Protein AF-T0RI22-F1 (afdb_monomer)

Sequence (145 aa):
MEFYCPLCGTQRAIIAKPHLSAMNYLQISLITLAISACLYPFMELKGIFSFFLVWALFEGALRLNFRKEVPCPHCGFDASWYKKDVKVAREKVDQFWRVHKKADANVSQNADGAHMADHASEFGEHTQYSEFANGQNYEDGSINY

Secondary structure (DSSP, 8-state):
-EEE-TTT--EEE----SSPPHHHHHHHHHHHHHHHHHHHHHHGGGGGHHHHHHHHHHHHHHHHHHHHHSS-TTT---HHHHHH-HHHHHHHHHHHHHHHHHHHHHHHHHHTTTTT-SSS-------------------------

Mean predicted aligned error: 14.69 Å

Structure (mmCIF, N/CA/C/O backbone):
data_AF-T0RI22-F1
#
_entry.id   AF-T0RI22-F1
#
loop_
_atom_site.group_PDB
_atom_site.id
_atom_site.type_symbol
_atom_site.label_atom_id
_atom_site.label_alt_id
_atom_site.label_comp_id
_atom_site.label_asym_id
_atom_site.label_entity_id
_atom_site.label_seq_id
_atom_site.pdbx_PDB_ins_code
_atom_site.Cartn_x
_atom_site.Cartn_y
_atom_site.Cartn_z
_atom_site.occupancy
_atom_site.B_iso_or_equiv
_atom_site.auth_seq_id
_atom_site.auth_comp_id
_atom_site.auth_asym_id
_atom_site.auth_atom_id
_atom_site.pdbx_PDB_model_num
ATOM 1 N N . MET A 1 1 ? 17.486 3.406 1.588 1.00 60.28 1 MET A N 1
ATOM 2 C CA . MET A 1 1 ? 18.213 2.234 1.061 1.00 60.28 1 MET A CA 1
ATOM 3 C C . MET A 1 1 ? 18.032 2.270 -0.436 1.00 60.28 1 MET A C 1
ATOM 5 O O . MET A 1 1 ? 16.898 2.160 -0.894 1.00 60.28 1 MET A O 1
ATOM 9 N N . GLU A 1 2 ? 19.106 2.525 -1.165 1.00 74.38 2 GLU A N 1
ATOM 10 C CA . GLU A 1 2 ? 19.075 2.557 -2.624 1.00 74.38 2 GLU A CA 1
ATOM 11 C C . GLU A 1 2 ? 19.433 1.170 -3.151 1.00 74.38 2 GLU A C 1
ATOM 13 O O . GLU A 1 2 ? 20.330 0.512 -2.625 1.00 74.38 2 GLU A O 1
ATOM 18 N N . PHE A 1 3 ? 18.698 0.691 -4.145 1.00 81.56 3 PHE A N 1
ATOM 19 C CA . PHE A 1 3 ? 18.958 -0.584 -4.800 1.00 81.56 3 PHE A CA 1
ATOM 20 C C . PHE A 1 3 ? 18.716 -0.457 -6.297 1.00 81.56 3 PHE A C 1
ATOM 22 O O . PHE A 1 3 ? 17.911 0.353 -6.749 1.00 81.56 3 PHE A O 1
ATOM 29 N N . TYR A 1 4 ? 19.397 -1.284 -7.078 1.00 88.44 4 TYR A N 1
ATOM 30 C CA . TYR A 1 4 ? 19.241 -1.313 -8.525 1.00 88.44 4 TYR A CA 1
ATOM 31 C C . TYR A 1 4 ? 18.288 -2.433 -8.931 1.00 88.44 4 TYR A C 1
ATOM 33 O O . TYR A 1 4 ? 18.287 -3.521 -8.348 1.00 88.44 4 TYR A O 1
ATOM 41 N N . CYS A 1 5 ? 17.456 -2.184 -9.941 1.00 90.00 5 CYS A N 1
ATOM 42 C CA . CYS A 1 5 ? 16.665 -3.246 -10.548 1.00 90.00 5 CYS A CA 1
ATOM 43 C C . CYS A 1 5 ? 17.602 -4.233 -11.269 1.00 90.00 5 CYS A C 1
ATOM 45 O O . CYS A 1 5 ? 18.345 -3.803 -12.148 1.00 90.00 5 CYS A O 1
ATOM 47 N N . PRO A 1 6 ? 17.545 -5.546 -10.989 1.00 87.44 6 PRO A N 1
ATOM 48 C CA . PRO A 1 6 ? 18.456 -6.511 -11.608 1.00 87.44 6 PRO A CA 1
ATOM 49 C C . PRO A 1 6 ? 18.193 -6.731 -13.105 1.00 87.44 6 PRO A C 1
ATOM 51 O O . PRO A 1 6 ? 19.045 -7.284 -13.788 1.00 87.44 6 PRO A O 1
ATOM 54 N N . LEU A 1 7 ? 17.023 -6.325 -13.615 1.00 88.44 7 LEU A N 1
ATOM 55 C CA . LEU A 1 7 ? 16.662 -6.502 -15.022 1.00 88.44 7 LEU A CA 1
ATOM 56 C C . LEU A 1 7 ? 17.016 -5.282 -15.883 1.00 88.44 7 LEU A C 1
ATOM 58 O O . LEU A 1 7 ? 17.592 -5.440 -16.950 1.00 88.44 7 LEU A O 1
ATOM 62 N N . CYS A 1 8 ? 16.655 -4.073 -15.438 1.00 89.19 8 CYS A N 1
ATOM 63 C CA . CYS A 1 8 ? 16.855 -2.841 -16.213 1.00 89.19 8 CYS A CA 1
ATOM 64 C C . CYS A 1 8 ? 17.960 -1.928 -15.667 1.00 89.19 8 CYS A C 1
ATOM 66 O O . CYS A 1 8 ? 18.217 -0.882 -16.251 1.00 89.19 8 CYS A O 1
ATOM 68 N N . GLY A 1 9 ? 18.577 -2.270 -14.533 1.00 86.94 9 GLY A N 1
ATOM 69 C CA . GLY A 1 9 ? 19.645 -1.471 -13.928 1.00 86.94 9 GLY A CA 1
ATOM 70 C C . GLY A 1 9 ? 19.198 -0.122 -13.362 1.00 86.94 9 GLY A C 1
ATOM 71 O O . GLY A 1 9 ? 20.036 0.646 -12.913 1.00 86.94 9 GLY A O 1
ATOM 72 N N . THR A 1 10 ? 17.900 0.198 -13.355 1.00 89.50 10 THR A N 1
ATOM 73 C CA . THR A 1 10 ? 17.416 1.485 -12.835 1.00 89.50 10 THR A CA 1
ATOM 74 C C . THR A 1 10 ? 17.526 1.552 -11.312 1.00 89.50 10 THR A C 1
ATOM 76 O O . THR A 1 10 ? 17.120 0.607 -10.624 1.00 89.50 10 THR A O 1
ATOM 79 N N . GLN A 1 11 ? 18.028 2.677 -10.796 1.00 86.38 11 GLN A N 1
ATOM 80 C CA . GLN A 1 11 ? 18.112 2.976 -9.364 1.00 86.38 11 GLN A CA 1
ATOM 81 C C . GLN A 1 11 ? 16.715 3.132 -8.750 1.00 86.38 11 GLN A C 1
ATOM 83 O O . GLN A 1 11 ? 15.795 3.677 -9.361 1.00 86.38 11 GLN A O 1
ATOM 88 N N . ARG A 1 12 ? 16.543 2.615 -7.534 1.00 80.50 12 ARG A N 1
ATOM 89 C CA . ARG A 1 12 ? 15.290 2.624 -6.781 1.00 80.50 12 ARG A CA 1
ATOM 90 C C . ARG A 1 12 ? 15.549 2.925 -5.319 1.00 80.50 12 ARG A C 1
ATOM 92 O O . ARG A 1 12 ? 16.446 2.350 -4.708 1.00 80.50 12 ARG A O 1
ATOM 99 N N . ALA A 1 13 ? 14.668 3.723 -4.736 1.00 76.12 13 ALA A N 1
ATOM 100 C CA . ALA A 1 13 ? 14.498 3.812 -3.298 1.00 76.12 13 ALA A CA 1
ATOM 101 C C . ALA A 1 13 ? 13.096 3.291 -2.959 1.00 76.12 13 ALA A C 1
ATOM 103 O O . ALA A 1 13 ? 12.106 3.811 -3.467 1.00 76.12 13 ALA A O 1
ATOM 104 N N . ILE A 1 14 ? 12.997 2.249 -2.128 1.00 73.12 14 ILE A N 1
ATOM 105 C CA . ILE A 1 14 ? 11.715 1.892 -1.504 1.00 73.12 14 ILE A CA 1
ATOM 106 C C . ILE A 1 14 ? 11.527 2.887 -0.367 1.00 73.12 14 ILE A C 1
ATOM 108 O O . ILE A 1 14 ? 12.317 2.907 0.583 1.00 73.12 14 ILE A O 1
ATOM 112 N N . ILE A 1 15 ? 10.515 3.739 -0.504 1.00 68.25 15 ILE A N 1
ATOM 113 C CA . ILE A 1 15 ? 10.190 4.774 0.478 1.00 68.25 15 ILE A CA 1
ATOM 114 C C . ILE A 1 15 ? 9.276 4.178 1.555 1.00 68.25 15 ILE A C 1
ATOM 116 O O . ILE A 1 15 ? 9.416 4.518 2.734 1.00 68.25 15 ILE A O 1
ATOM 120 N N . ALA A 1 16 ? 8.397 3.232 1.193 1.00 69.62 16 ALA A N 1
ATOM 121 C CA . ALA A 1 16 ? 7.524 2.576 2.154 1.00 69.62 16 ALA A CA 1
ATOM 122 C C . ALA A 1 16 ? 8.308 1.735 3.167 1.00 69.62 16 ALA A C 1
ATOM 124 O O . ALA A 1 16 ? 8.900 0.695 2.866 1.00 69.62 16 ALA A O 1
ATOM 125 N N . LYS A 1 17 ? 8.237 2.162 4.426 1.00 74.50 17 LYS A N 1
ATOM 126 C CA . LYS A 1 17 ? 8.676 1.367 5.568 1.00 74.50 17 LYS A CA 1
ATOM 127 C C . LYS A 1 17 ? 7.557 0.380 5.921 1.00 74.50 17 LYS A C 1
ATOM 129 O O . LYS A 1 17 ? 6.434 0.815 6.166 1.00 74.50 17 LYS A O 1
ATOM 134 N N . PRO A 1 18 ? 7.832 -0.933 5.993 1.00 72.62 18 PRO A N 1
ATOM 135 C CA . PRO A 1 18 ? 6.806 -1.928 6.304 1.00 72.62 18 PRO A CA 1
ATOM 136 C C . PRO A 1 18 ? 6.368 -1.903 7.778 1.00 72.62 18 PRO A C 1
ATOM 138 O O . PRO A 1 18 ? 5.456 -2.631 8.155 1.00 72.62 18 PRO A O 1
ATOM 141 N N . HIS A 1 19 ? 7.018 -1.093 8.618 1.00 80.50 19 HIS A N 1
ATOM 142 C CA . HIS A 1 19 ? 6.679 -0.943 10.026 1.00 80.50 19 HIS A CA 1
ATOM 143 C C . HIS A 1 19 ? 5.780 0.278 10.248 1.00 80.50 19 HIS A C 1
ATOM 145 O O . HIS A 1 19 ? 5.974 1.336 9.645 1.00 80.50 19 HIS A O 1
ATOM 151 N N . LEU A 1 20 ? 4.819 0.162 11.167 1.00 81.00 20 LEU A N 1
ATOM 152 C CA . LEU A 1 20 ? 4.040 1.315 11.604 1.00 81.00 20 LEU A CA 1
ATOM 153 C C . LEU A 1 20 ? 4.947 2.288 12.370 1.00 81.00 20 LEU A C 1
ATOM 155 O O . LEU A 1 20 ? 5.612 1.908 13.332 1.00 81.00 20 LEU A O 1
ATOM 159 N N . SER A 1 21 ? 4.985 3.545 11.929 1.00 86.31 21 SER A N 1
ATOM 160 C CA . SER A 1 21 ? 5.658 4.628 12.652 1.00 86.31 21 SER A CA 1
ATOM 161 C C . SER A 1 21 ? 4.841 5.057 13.876 1.00 86.31 21 SER A C 1
ATOM 163 O O . SER A 1 21 ? 3.622 4.898 13.894 1.00 86.31 21 SER A O 1
ATOM 165 N N . ALA A 1 22 ? 5.482 5.669 14.875 1.00 86.31 22 ALA A N 1
ATOM 166 C CA . ALA A 1 22 ? 4.801 6.229 16.047 1.00 86.31 22 ALA A CA 1
ATOM 167 C C . ALA A 1 22 ? 3.706 7.247 15.663 1.00 86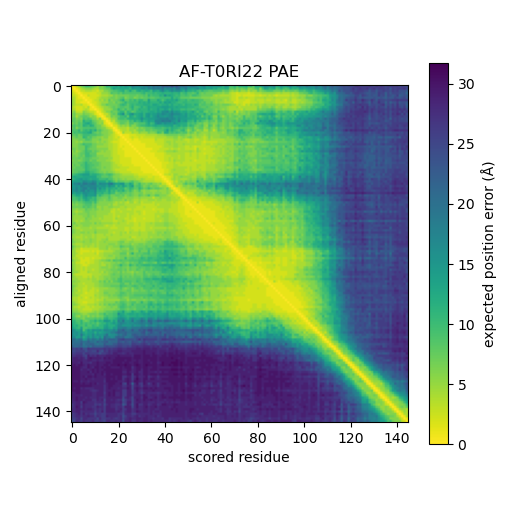.31 22 ALA A C 1
ATOM 169 O O . ALA A 1 22 ? 2.633 7.259 16.262 1.00 86.31 22 ALA A O 1
ATOM 170 N N . MET A 1 23 ? 3.925 8.038 14.605 1.00 88.69 23 MET A N 1
ATOM 171 C CA . MET A 1 23 ? 2.899 8.962 14.100 1.00 88.69 23 MET A CA 1
ATOM 172 C C . MET A 1 23 ? 1.673 8.238 13.532 1.00 88.69 23 MET A C 1
ATOM 174 O O . MET A 1 23 ? 0.551 8.710 13.695 1.00 88.69 23 MET A O 1
ATOM 178 N N . ASN A 1 24 ? 1.862 7.057 12.936 1.00 88.31 24 ASN A N 1
ATOM 179 C CA . ASN A 1 24 ? 0.755 6.253 12.423 1.00 88.31 24 ASN A CA 1
ATOM 180 C C . ASN A 1 24 ? -0.132 5.760 13.570 1.00 88.31 24 ASN A C 1
ATOM 182 O O . ASN A 1 24 ? -1.351 5.754 13.441 1.00 88.31 24 ASN A O 1
ATOM 186 N N . TYR A 1 25 ? 0.458 5.402 14.715 1.00 88.81 25 TYR A N 1
ATOM 187 C CA . TYR A 1 25 ? -0.308 5.027 15.906 1.00 88.81 25 TYR A CA 1
ATOM 188 C C . TYR A 1 25 ? -1.141 6.188 16.451 1.00 88.81 25 TYR A C 1
ATOM 190 O O . TYR A 1 25 ? -2.293 5.982 16.833 1.00 88.81 25 TYR A O 1
ATOM 198 N N . LEU A 1 26 ? -0.601 7.409 16.435 1.00 92.94 26 LEU A N 1
ATOM 199 C CA . LEU A 1 26 ? -1.358 8.607 16.803 1.00 92.94 26 LEU A CA 1
ATOM 200 C C . LEU A 1 26 ? -2.551 8.808 15.857 1.00 92.94 26 LEU A C 1
ATOM 202 O O . LEU A 1 26 ? -3.675 8.993 16.321 1.00 92.94 26 LEU A O 1
ATOM 206 N N . GLN A 1 27 ? -2.338 8.685 14.545 1.00 92.50 27 GLN A N 1
ATOM 207 C CA . GLN A 1 27 ? -3.406 8.793 13.549 1.00 92.50 27 GLN A CA 1
ATOM 208 C C . GLN A 1 27 ? -4.488 7.717 13.733 1.00 92.50 27 GLN A C 1
ATOM 210 O O . GLN A 1 27 ? -5.675 8.042 13.748 1.00 92.50 27 GLN A O 1
ATOM 215 N N . ILE A 1 28 ? -4.097 6.451 13.925 1.00 91.12 28 ILE A N 1
ATOM 216 C CA . ILE A 1 28 ? -5.024 5.343 14.210 1.00 91.12 28 ILE A CA 1
ATOM 217 C C . ILE A 1 28 ? -5.852 5.650 15.459 1.00 91.12 28 ILE A C 1
ATOM 219 O O . ILE A 1 28 ? -7.062 5.425 15.464 1.00 91.12 28 ILE A O 1
ATOM 223 N N . SER A 1 29 ? -5.218 6.189 16.501 1.00 89.75 29 SER A N 1
ATOM 224 C CA . SER A 1 29 ? -5.881 6.500 17.768 1.00 89.75 29 SER A CA 1
ATOM 225 C C . SER A 1 29 ? -6.925 7.607 17.602 1.00 89.75 29 SER A C 1
ATOM 227 O O . SER A 1 29 ? -8.058 7.442 18.050 1.00 89.75 29 SER A O 1
ATOM 229 N N . LEU A 1 30 ? -6.590 8.692 16.893 1.00 93.12 30 LEU A N 1
ATOM 230 C CA . LEU A 1 30 ? -7.528 9.786 16.607 1.00 93.12 30 LEU A CA 1
ATOM 231 C C . LEU A 1 30 ? -8.714 9.327 15.753 1.00 93.12 30 LEU A C 1
ATOM 233 O O . LEU A 1 30 ? -9.859 9.644 16.071 1.00 93.12 30 LEU A O 1
ATOM 237 N N . ILE A 1 31 ? -8.456 8.546 14.701 1.00 92.75 31 ILE A N 1
ATOM 238 C CA . ILE A 1 31 ? -9.509 8.009 13.828 1.00 92.75 31 ILE A CA 1
ATOM 239 C C . ILE A 1 31 ? -10.416 7.055 14.609 1.00 92.75 31 ILE A C 1
ATOM 241 O O . ILE A 1 31 ? -11.637 7.147 14.506 1.00 92.75 31 ILE A O 1
ATOM 245 N N . THR A 1 32 ? -9.839 6.172 15.426 1.00 91.00 32 THR A N 1
ATOM 246 C CA . THR A 1 32 ? -10.618 5.248 16.260 1.00 91.00 32 THR A CA 1
ATOM 247 C C . THR A 1 32 ? -11.504 6.006 17.244 1.00 91.00 32 THR A C 1
ATOM 249 O O . THR A 1 32 ? -12.672 5.655 17.401 1.00 91.00 32 THR A O 1
ATOM 252 N N . LEU A 1 33 ? -10.982 7.058 17.881 1.00 91.06 33 LEU A N 1
ATOM 253 C CA . LEU A 1 33 ? -11.739 7.880 18.824 1.00 91.06 33 LEU A CA 1
ATOM 254 C C . LEU A 1 33 ? -12.889 8.622 18.132 1.00 91.06 33 LEU A C 1
ATOM 256 O O . LEU A 1 33 ? -14.008 8.601 18.638 1.00 91.06 33 LEU A O 1
ATOM 260 N N . ALA A 1 34 ? -12.648 9.194 16.950 1.00 92.75 34 ALA A N 1
ATOM 261 C CA . ALA A 1 34 ? -13.686 9.840 16.149 1.00 92.75 34 ALA A CA 1
ATOM 262 C C . ALA A 1 34 ? -14.789 8.854 15.725 1.00 92.75 34 ALA A C 1
ATOM 264 O O . ALA A 1 34 ? -15.972 9.130 15.910 1.00 92.75 34 ALA A O 1
ATOM 265 N N . ILE A 1 35 ? -14.418 7.671 15.224 1.00 90.31 35 ILE A N 1
ATOM 266 C CA . ILE A 1 35 ? -15.374 6.618 14.846 1.00 90.31 35 ILE A CA 1
ATOM 267 C C . ILE A 1 35 ? -16.156 6.141 16.071 1.00 90.31 35 ILE A C 1
ATOM 269 O O . ILE A 1 35 ? -17.374 6.009 16.004 1.00 90.31 35 ILE A O 1
ATOM 273 N N . SER A 1 36 ? -15.479 5.925 17.200 1.00 88.69 36 SER A N 1
ATOM 274 C CA . SER A 1 36 ? -16.124 5.480 18.439 1.00 88.69 36 SER A CA 1
ATOM 275 C C . SER A 1 36 ? -17.115 6.517 18.963 1.00 88.69 36 SER A C 1
ATOM 277 O O . SER A 1 36 ? -18.203 6.140 19.384 1.00 88.69 36 SER A O 1
ATOM 279 N N . ALA A 1 37 ? -16.788 7.812 18.888 1.00 88.88 37 ALA A N 1
ATOM 280 C CA . ALA A 1 37 ? -17.696 8.896 19.263 1.00 88.88 37 ALA A CA 1
ATOM 281 C C . ALA A 1 37 ? -18.936 8.948 18.354 1.00 88.88 37 ALA A C 1
ATOM 283 O O . ALA A 1 37 ? -20.054 9.081 18.849 1.00 88.88 37 ALA A O 1
ATOM 284 N N . CYS A 1 38 ? -18.762 8.770 17.041 1.00 90.00 38 CYS A N 1
ATOM 285 C CA . CYS A 1 38 ? -19.873 8.724 16.088 1.00 90.00 38 CYS A CA 1
ATOM 286 C C . CYS A 1 38 ? -20.760 7.478 16.254 1.00 90.00 38 CYS A C 1
ATOM 288 O O . CYS A 1 38 ? -21.972 7.563 16.069 1.00 90.00 38 CYS A O 1
ATOM 290 N N . LEU A 1 39 ? -20.178 6.323 16.597 1.00 88.62 39 LEU A N 1
ATOM 291 C CA . LEU A 1 39 ? -20.907 5.060 16.792 1.00 88.62 39 LEU A CA 1
ATOM 292 C C . LEU A 1 39 ? -21.453 4.880 18.217 1.00 88.62 39 LEU A C 1
ATOM 294 O O . LEU A 1 39 ? -22.261 3.975 18.442 1.00 88.62 39 LEU A O 1
ATOM 298 N N . TYR A 1 40 ? -21.060 5.734 19.165 1.00 87.62 40 TYR A N 1
ATOM 299 C CA . TYR A 1 40 ? -21.511 5.695 20.556 1.00 87.62 40 TYR A CA 1
ATOM 300 C C . TYR A 1 40 ? -23.038 5.578 20.723 1.00 87.62 40 TYR A C 1
ATOM 302 O O . TYR A 1 40 ? -23.460 4.668 21.439 1.00 87.62 40 TYR A O 1
ATOM 310 N N . PRO A 1 41 ? -23.887 6.386 20.046 1.00 88.62 41 PRO A N 1
ATOM 311 C CA . PRO A 1 41 ? -25.340 6.297 20.222 1.00 88.62 41 PRO A CA 1
ATOM 312 C C . PRO A 1 41 ? -25.952 4.985 19.707 1.00 88.62 41 PRO A C 1
ATOM 314 O O . PRO A 1 41 ? -27.090 4.679 20.041 1.00 88.62 41 PRO A O 1
ATOM 317 N N . PHE A 1 42 ? -25.224 4.220 18.888 1.00 86.56 42 PHE A N 1
ATOM 318 C CA . PHE A 1 42 ? -25.724 2.986 18.278 1.00 86.56 42 PHE A CA 1
ATOM 319 C C . PHE A 1 42 ? -25.195 1.720 18.962 1.00 86.56 42 PHE A C 1
ATOM 321 O O . PHE A 1 42 ? -25.895 0.711 19.017 1.00 86.56 42 PHE A O 1
ATOM 328 N N . MET A 1 43 ? -23.948 1.741 19.445 1.00 80.12 43 MET A N 1
ATOM 329 C CA . MET A 1 43 ? -23.245 0.541 19.918 1.00 80.12 43 MET A CA 1
ATOM 330 C C . MET A 1 43 ? -22.726 0.619 21.361 1.00 80.12 43 MET A C 1
ATOM 332 O O . MET A 1 43 ? -22.255 -0.405 21.865 1.00 80.12 43 MET A O 1
ATOM 336 N N . GLU A 1 44 ? -22.827 1.770 22.038 1.00 84.75 44 GLU A N 1
ATOM 337 C CA . GLU A 1 44 ? -22.342 1.982 23.414 1.00 84.75 44 GLU A CA 1
ATOM 338 C C . GLU A 1 44 ?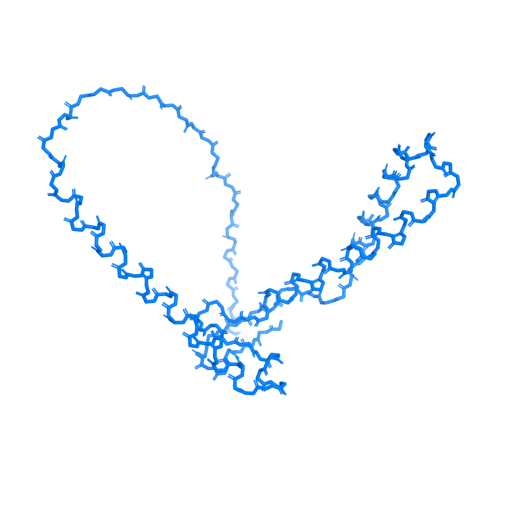 -20.939 1.355 23.637 1.00 84.75 44 GLU A C 1
ATOM 340 O O . GLU A 1 44 ? -20.007 1.579 22.862 1.00 84.75 44 GLU A O 1
ATOM 345 N N . LEU A 1 45 ? -20.781 0.499 24.657 1.00 79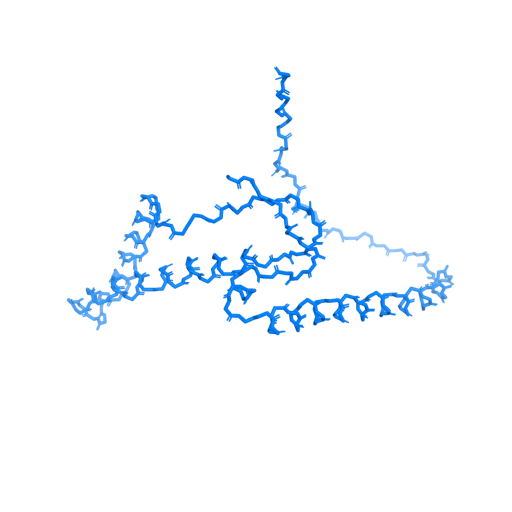.06 45 LEU A N 1
ATOM 346 C CA . LEU A 1 45 ? -19.539 -0.209 25.006 1.00 79.06 45 LEU A CA 1
ATOM 347 C C . LEU A 1 45 ? -19.052 -1.212 23.946 1.00 79.06 45 LEU A C 1
ATOM 349 O O . LEU A 1 45 ? -17.876 -1.579 23.948 1.00 79.06 45 LEU A O 1
ATOM 353 N N . LYS A 1 46 ? -19.906 -1.645 23.006 1.00 85.00 46 LYS A N 1
ATOM 354 C CA . LYS A 1 46 ? -19.484 -2.522 21.896 1.00 85.00 46 LYS A CA 1
ATOM 355 C C . LYS A 1 46 ? -18.607 -1.782 20.879 1.00 85.00 46 LYS A C 1
ATOM 357 O O . LYS A 1 46 ? -17.931 -2.427 20.078 1.00 85.00 46 LYS A O 1
ATOM 362 N N . GLY A 1 47 ? -18.542 -0.450 20.961 1.00 78.75 47 GLY A N 1
ATOM 363 C CA . GLY A 1 47 ? -17.653 0.389 20.159 1.00 78.75 47 GLY A CA 1
ATOM 364 C C . GLY A 1 47 ? -16.164 0.060 20.312 1.00 78.75 47 GLY A C 1
ATOM 365 O O . GLY A 1 47 ? -15.386 0.393 19.423 1.00 78.75 47 GLY A O 1
ATOM 366 N N . ILE A 1 48 ? -15.753 -0.671 21.357 1.00 79.88 48 ILE A N 1
ATOM 367 C CA . ILE A 1 48 ? -14.357 -1.104 21.537 1.00 79.88 48 ILE A CA 1
ATOM 368 C C . ILE A 1 48 ? -13.865 -2.017 20.400 1.00 79.88 48 ILE A C 1
ATOM 370 O O . ILE A 1 48 ? -12.675 -2.043 20.094 1.00 79.88 48 ILE A O 1
ATOM 374 N N . PHE A 1 49 ? -14.776 -2.721 19.715 1.00 87.31 49 PHE A N 1
ATOM 375 C CA . PHE A 1 49 ? -14.437 -3.539 18.547 1.00 87.31 49 PHE A CA 1
ATOM 376 C C . PHE A 1 49 ? -13.981 -2.690 17.347 1.00 87.31 49 PHE A C 1
ATOM 378 O O . PHE A 1 49 ? -13.246 -3.176 16.486 1.00 87.31 49 PHE A O 1
ATOM 385 N N . SER A 1 50 ? -14.352 -1.404 17.310 1.00 85.81 50 SER A N 1
ATOM 386 C CA . SER A 1 50 ? -13.936 -0.477 16.253 1.00 85.81 50 SER A CA 1
ATOM 387 C C . SER A 1 50 ? -12.415 -0.315 16.197 1.00 85.81 50 SER A C 1
ATOM 389 O O . SER A 1 50 ? -11.862 -0.228 15.104 1.00 85.81 50 SER A O 1
ATOM 391 N N . PHE A 1 51 ? -11.723 -0.388 17.341 1.00 85.81 51 PHE A N 1
ATOM 392 C CA . PHE A 1 51 ? -10.263 -0.325 17.401 1.00 85.81 51 PHE A CA 1
ATOM 393 C C . PHE A 1 51 ? -9.606 -1.436 16.576 1.00 85.81 51 PHE A C 1
ATOM 395 O O . PHE A 1 51 ? -8.736 -1.159 15.752 1.00 85.81 51 PHE A O 1
ATOM 402 N N . PHE A 1 52 ? -10.050 -2.686 16.741 1.00 90.00 52 PHE A N 1
ATOM 403 C CA . PHE A 1 52 ? -9.509 -3.815 15.979 1.00 90.00 52 PHE A CA 1
ATOM 404 C C . PHE A 1 52 ? -9.774 -3.673 14.483 1.00 90.00 52 PHE A C 1
ATOM 406 O O . PHE A 1 52 ? -8.912 -4.006 13.673 1.00 90.00 52 PHE A O 1
ATOM 413 N N . LEU A 1 53 ? -10.943 -3.149 14.116 1.00 91.44 53 LEU A N 1
ATOM 414 C CA . LEU A 1 53 ? -11.315 -2.943 12.722 1.00 91.44 53 LEU A CA 1
ATOM 415 C C . LEU A 1 53 ? -10.446 -1.857 12.073 1.00 91.44 53 LEU A C 1
ATOM 417 O O . LEU A 1 53 ? -9.865 -2.090 11.015 1.00 91.44 53 LEU A O 1
ATOM 421 N N . VAL A 1 54 ? -10.287 -0.705 12.729 1.00 90.62 54 VAL A N 1
ATOM 422 C CA . VAL A 1 54 ? -9.422 0.385 12.250 1.00 90.62 54 VAL A CA 1
ATOM 423 C C . VAL A 1 54 ? -7.966 -0.069 12.179 1.00 90.62 54 VAL A C 1
ATOM 425 O O . VAL A 1 54 ? -7.293 0.182 11.180 1.00 90.62 54 VAL A O 1
ATOM 428 N N . TRP A 1 55 ? -7.483 -0.783 13.196 1.00 89.81 55 TRP A N 1
ATOM 429 C CA . TRP A 1 55 ? -6.124 -1.311 13.208 1.00 89.81 55 TRP A CA 1
ATOM 430 C C . TRP A 1 55 ? -5.885 -2.296 12.059 1.00 89.81 55 TRP A C 1
ATOM 432 O O . TRP A 1 55 ? -4.913 -2.134 11.321 1.00 89.81 55 TRP A O 1
ATOM 442 N N . ALA A 1 56 ? -6.793 -3.254 11.844 1.00 91.88 56 ALA A N 1
ATOM 443 C CA . ALA A 1 56 ? -6.702 -4.217 10.748 1.00 91.88 56 ALA A CA 1
ATOM 444 C C . ALA A 1 56 ? -6.732 -3.536 9.371 1.00 91.88 56 ALA A C 1
ATOM 446 O O . ALA A 1 56 ? -5.945 -3.891 8.490 1.00 91.88 56 ALA A O 1
ATOM 447 N N . LEU A 1 57 ? -7.594 -2.529 9.186 1.00 92.56 57 LEU A N 1
ATOM 448 C CA . LEU A 1 57 ? -7.633 -1.737 7.956 1.00 92.56 57 LEU A CA 1
ATOM 449 C C . LEU A 1 57 ? -6.317 -0.997 7.720 1.00 92.56 57 LEU A C 1
ATOM 451 O O . LEU A 1 57 ? -5.814 -0.994 6.598 1.00 92.56 57 LEU A O 1
ATOM 455 N N . PHE A 1 58 ? -5.738 -0.402 8.762 1.00 91.12 58 PHE A N 1
ATOM 456 C CA . PHE A 1 58 ? -4.484 0.333 8.641 1.00 91.12 58 PHE A CA 1
ATOM 457 C C . PHE A 1 58 ? -3.305 -0.593 8.315 1.00 91.12 58 PHE A C 1
ATOM 459 O O . PHE A 1 58 ? -2.512 -0.303 7.418 1.00 91.12 58 PHE A O 1
ATOM 466 N N . GLU A 1 59 ? -3.208 -1.739 8.992 1.00 91.50 59 GLU A N 1
ATOM 467 C CA . GLU A 1 59 ? -2.209 -2.773 8.697 1.00 91.50 59 GLU A CA 1
ATOM 468 C C . GLU A 1 59 ? -2.358 -3.293 7.259 1.00 91.50 59 GLU A C 1
ATOM 470 O O . GLU A 1 59 ? -1.373 -3.420 6.525 1.00 91.50 59 GLU A O 1
ATOM 475 N N . GLY A 1 60 ? -3.598 -3.540 6.828 1.00 90.62 60 GLY A N 1
ATOM 476 C CA . GLY A 1 60 ? -3.921 -3.951 5.467 1.00 90.62 60 GLY A CA 1
ATOM 477 C C . GLY A 1 60 ? -3.506 -2.906 4.434 1.00 90.62 60 GLY A C 1
ATOM 478 O O . GLY A 1 60 ? -2.802 -3.234 3.480 1.00 90.62 60 GLY A O 1
ATOM 479 N N . ALA A 1 61 ? -3.877 -1.643 4.639 1.00 89.69 61 ALA A N 1
ATOM 480 C CA . ALA A 1 61 ? -3.534 -0.542 3.744 1.00 89.69 61 ALA A CA 1
ATOM 481 C C . ALA A 1 61 ? -2.015 -0.355 3.619 1.00 89.69 61 ALA A C 1
ATOM 483 O O . ALA A 1 61 ? -1.505 -0.230 2.505 1.00 89.69 61 ALA A O 1
ATOM 484 N N . LEU A 1 62 ? -1.277 -0.417 4.733 1.00 88.06 62 LEU A N 1
ATOM 485 C CA . LEU A 1 62 ? 0.183 -0.315 4.723 1.00 88.06 62 LEU A CA 1
ATOM 486 C C . LEU A 1 62 ? 0.820 -1.463 3.928 1.00 88.06 62 LEU A C 1
ATOM 488 O O . LEU A 1 62 ? 1.674 -1.230 3.071 1.00 88.06 62 LEU A O 1
ATOM 492 N N . ARG A 1 63 ? 0.364 -2.702 4.152 1.00 88.06 63 ARG A N 1
ATOM 493 C CA . ARG A 1 63 ? 0.844 -3.884 3.415 1.00 88.06 63 ARG A CA 1
ATOM 494 C C . ARG A 1 63 ? 0.515 -3.813 1.924 1.00 88.06 63 ARG A C 1
ATOM 496 O O . ARG A 1 63 ? 1.331 -4.234 1.103 1.00 88.06 63 ARG A O 1
ATOM 503 N N . LEU A 1 64 ? -0.659 -3.295 1.564 1.00 87.56 64 LEU A N 1
ATOM 504 C CA . LEU A 1 64 ? -1.074 -3.120 0.172 1.00 87.56 64 LEU A CA 1
ATOM 505 C C . LEU A 1 64 ? -0.262 -2.032 -0.531 1.00 87.56 64 LEU A C 1
ATOM 507 O O . LEU A 1 64 ? 0.194 -2.260 -1.650 1.00 87.56 64 LEU A O 1
ATOM 511 N N . ASN A 1 65 ? -0.034 -0.890 0.118 1.00 86.75 65 ASN A N 1
ATOM 512 C CA . ASN A 1 65 ? 0.804 0.176 -0.433 1.00 86.75 65 ASN A CA 1
ATOM 513 C C . ASN A 1 65 ? 2.242 -0.302 -0.627 1.00 86.75 65 ASN A C 1
ATOM 515 O O . ASN A 1 65 ? 2.784 -0.164 -1.720 1.00 86.75 65 ASN A O 1
ATOM 519 N N . PHE A 1 66 ? 2.804 -1.003 0.361 1.00 85.88 66 PHE A N 1
ATOM 520 C CA . PHE A 1 66 ? 4.117 -1.624 0.210 1.00 85.88 66 PHE A CA 1
ATOM 521 C C . PHE A 1 66 ? 4.150 -2.600 -0.974 1.00 85.88 66 PHE A C 1
ATOM 523 O O . PHE A 1 66 ? 5.079 -2.577 -1.774 1.00 85.88 66 PHE A O 1
ATOM 530 N N . ARG A 1 67 ? 3.112 -3.431 -1.155 1.00 85.00 67 ARG A N 1
ATOM 531 C CA . ARG A 1 67 ? 3.032 -4.369 -2.289 1.00 85.00 67 ARG A CA 1
ATOM 532 C C . ARG A 1 67 ? 3.006 -3.659 -3.647 1.00 85.00 67 ARG A C 1
ATOM 534 O O . ARG A 1 67 ? 3.521 -4.231 -4.603 1.00 85.00 67 ARG A O 1
ATOM 541 N N . LYS A 1 68 ? 2.425 -2.460 -3.741 1.00 83.19 68 LYS A N 1
ATOM 542 C CA . LYS A 1 68 ? 2.376 -1.665 -4.981 1.00 83.19 68 LYS A CA 1
ATOM 543 C C . LYS A 1 68 ? 3.718 -1.028 -5.344 1.00 83.19 68 LYS A C 1
ATOM 545 O O . LYS A 1 68 ? 3.964 -0.818 -6.523 1.00 83.19 68 LYS A O 1
ATOM 550 N N . GLU A 1 69 ? 4.578 -0.755 -4.365 1.00 83.00 69 GLU A N 1
ATOM 551 C CA . GLU A 1 69 ? 5.911 -0.171 -4.594 1.00 83.00 69 GLU A CA 1
ATOM 552 C C . GLU A 1 69 ? 6.981 -1.209 -4.981 1.00 83.00 69 GLU A C 1
ATOM 554 O O . GLU A 1 69 ? 8.042 -0.852 -5.491 1.00 83.00 69 GLU A O 1
ATOM 559 N N . VAL A 1 70 ? 6.720 -2.501 -4.754 1.00 84.62 70 VAL A N 1
ATOM 560 C CA . VAL A 1 70 ? 7.671 -3.587 -5.055 1.00 84.62 70 VAL A CA 1
ATOM 561 C C . VAL A 1 70 ? 7.966 -3.747 -6.562 1.00 84.62 70 VAL A C 1
ATOM 563 O O . VAL A 1 70 ? 9.138 -3.940 -6.902 1.00 84.62 70 VAL A O 1
ATOM 566 N N . PRO A 1 71 ? 6.979 -3.702 -7.482 1.00 87.69 71 PRO A N 1
ATOM 567 C CA . PRO A 1 71 ? 7.233 -3.847 -8.913 1.00 87.69 71 PRO A CA 1
ATOM 568 C C . PRO A 1 71 ? 7.978 -2.653 -9.521 1.00 87.69 71 PRO A C 1
ATOM 570 O O . PRO A 1 71 ? 7.819 -1.498 -9.130 1.00 87.69 71 PRO A O 1
ATOM 573 N N . CYS A 1 72 ? 8.778 -2.923 -10.549 1.00 88.69 72 CYS A N 1
ATOM 574 C CA . CYS A 1 72 ? 9.447 -1.883 -11.321 1.00 88.69 72 CYS A CA 1
ATOM 575 C C . CYS A 1 72 ? 8.476 -1.099 -12.228 1.00 88.69 72 CYS A C 1
ATOM 577 O O . CYS A 1 72 ? 7.856 -1.739 -13.069 1.00 88.69 72 CYS A O 1
ATOM 579 N N . PRO A 1 73 ? 8.370 0.252 -12.167 1.00 85.94 73 PRO A N 1
ATOM 580 C CA . PRO A 1 73 ? 7.566 1.021 -13.102 1.00 85.94 73 PRO A CA 1
ATOM 581 C C . PRO A 1 73 ? 8.264 1.213 -14.454 1.00 85.94 73 PRO A C 1
ATOM 583 O O . PRO A 1 73 ? 7.619 1.678 -15.376 1.00 85.94 73 PRO A O 1
ATOM 586 N N . HIS A 1 74 ? 9.550 0.858 -14.600 1.00 86.88 74 HIS A N 1
ATOM 587 C CA . HIS A 1 74 ? 10.236 0.911 -15.898 1.00 86.88 74 HIS A CA 1
ATOM 588 C C . HIS A 1 74 ? 10.112 -0.393 -16.686 1.00 86.88 74 HIS A C 1
ATOM 590 O O . HIS A 1 74 ? 9.976 -0.358 -17.901 1.00 86.88 74 HIS A O 1
ATOM 596 N N . CYS A 1 75 ? 10.200 -1.549 -16.017 1.00 88.31 75 CYS A N 1
ATOM 597 C CA . CYS A 1 75 ? 10.236 -2.851 -16.692 1.00 88.31 75 CYS A CA 1
ATOM 598 C C . CYS A 1 75 ? 9.235 -3.882 -16.152 1.00 88.31 75 CYS A C 1
ATOM 600 O O . CYS A 1 75 ? 9.229 -5.018 -16.614 1.00 88.31 75 CYS A O 1
ATOM 602 N N . GLY A 1 76 ? 8.428 -3.544 -15.143 1.00 88.56 76 GLY A N 1
ATOM 603 C CA . GLY A 1 76 ? 7.443 -4.455 -14.549 1.00 88.56 76 GLY A CA 1
ATOM 604 C C . GLY A 1 76 ? 8.022 -5.585 -13.688 1.00 88.56 76 GLY A C 1
ATOM 605 O O . GLY A 1 76 ? 7.264 -6.395 -13.160 1.00 88.56 76 GLY A O 1
ATOM 606 N N . PHE A 1 77 ? 9.347 -5.663 -13.525 1.00 91.44 77 PHE A N 1
ATOM 607 C CA . PHE A 1 77 ? 9.997 -6.731 -12.764 1.00 91.44 77 PHE A CA 1
ATOM 608 C C . PHE A 1 77 ? 9.656 -6.670 -11.266 1.00 91.44 77 PHE A C 1
ATOM 610 O O . PHE A 1 77 ? 9.839 -5.635 -10.625 1.00 91.44 77 PHE A O 1
ATOM 617 N N . ASP A 1 78 ? 9.214 -7.800 -10.705 1.00 90.12 78 ASP A N 1
ATOM 618 C CA . ASP A 1 78 ? 8.855 -7.963 -9.293 1.00 90.12 78 ASP A CA 1
ATOM 619 C C . ASP A 1 78 ? 9.754 -9.024 -8.633 1.00 90.12 78 ASP A C 1
ATOM 621 O O . ASP A 1 78 ? 9.619 -10.231 -8.867 1.00 90.12 78 ASP A O 1
ATOM 625 N N . ALA A 1 79 ? 10.666 -8.571 -7.767 1.00 87.06 79 ALA A N 1
ATOM 626 C CA . ALA A 1 79 ? 11.617 -9.439 -7.072 1.00 87.06 79 ALA A CA 1
ATOM 627 C C . ALA A 1 79 ? 10.936 -10.437 -6.114 1.00 87.06 79 ALA A C 1
ATOM 629 O O . ALA A 1 79 ? 11.457 -11.530 -5.877 1.00 87.06 79 ALA A O 1
ATOM 630 N N . SER A 1 80 ? 9.760 -10.093 -5.576 1.00 86.81 80 SER A N 1
ATOM 631 C CA . SER A 1 80 ? 9.022 -10.965 -4.660 1.00 86.81 80 SER A CA 1
ATOM 632 C C . SER A 1 80 ? 8.428 -12.175 -5.377 1.00 86.81 80 SER A C 1
ATOM 634 O O . SER A 1 80 ? 8.386 -13.264 -4.801 1.00 86.81 80 SER A O 1
ATOM 636 N N . TRP A 1 81 ? 8.028 -12.003 -6.641 1.00 88.94 81 TRP A N 1
ATOM 637 C CA . TRP A 1 81 ? 7.604 -13.105 -7.498 1.00 88.94 81 T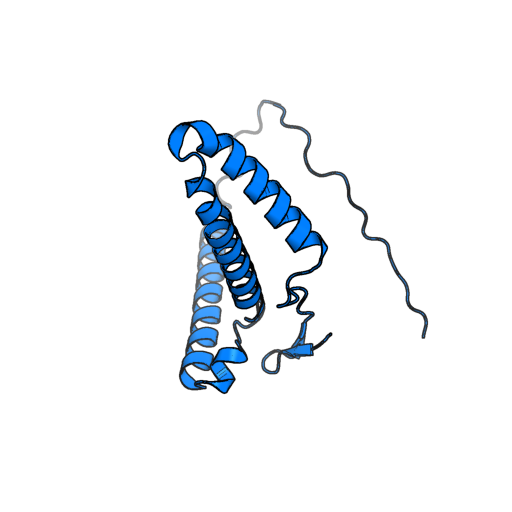RP A CA 1
ATOM 638 C C . TRP A 1 81 ? 8.783 -13.874 -8.055 1.00 88.94 81 TRP A C 1
ATOM 640 O O . TRP A 1 81 ? 8.728 -15.091 -8.015 1.00 88.94 81 TRP A O 1
ATOM 650 N N . TYR A 1 82 ? 9.878 -13.221 -8.449 1.00 89.12 82 TYR A N 1
ATOM 651 C CA . TYR A 1 82 ? 11.066 -13.935 -8.930 1.00 89.12 82 TYR A CA 1
ATOM 652 C C . TYR A 1 82 ? 11.605 -14.945 -7.904 1.00 89.12 82 TYR A C 1
ATOM 654 O O . TYR A 1 82 ? 11.983 -16.056 -8.266 1.00 89.12 82 TYR A O 1
ATOM 662 N N . LYS A 1 83 ? 11.574 -14.592 -6.610 1.00 89.62 83 LYS A N 1
ATOM 663 C CA . LYS A 1 83 ? 11.966 -15.500 -5.520 1.00 89.62 83 LYS A CA 1
ATOM 664 C C . LYS A 1 83 ? 10.994 -16.674 -5.319 1.00 89.62 83 LYS A C 1
ATOM 666 O O . LYS A 1 83 ? 11.413 -17.711 -4.818 1.00 89.62 83 LYS A O 1
ATOM 671 N N . LYS A 1 84 ? 9.710 -16.506 -5.648 1.00 92.44 84 LYS A N 1
ATOM 672 C CA . LYS A 1 84 ? 8.667 -17.533 -5.465 1.00 92.44 84 LYS A CA 1
ATOM 673 C C . LYS A 1 84 ? 8.502 -18.422 -6.695 1.00 92.44 84 LYS A C 1
ATOM 675 O O . LYS A 1 84 ? 8.471 -19.636 -6.560 1.00 92.44 84 LYS A O 1
ATOM 680 N N . ASP A 1 85 ? 8.374 -17.808 -7.866 1.00 92.88 85 ASP A N 1
ATOM 681 C CA . ASP A 1 85 ? 8.230 -18.459 -9.161 1.00 92.88 85 ASP A CA 1
ATOM 682 C C . ASP A 1 85 ? 8.747 -17.545 -10.288 1.00 92.88 85 ASP A C 1
ATOM 684 O O . ASP A 1 85 ? 8.202 -16.473 -10.580 1.00 92.88 85 ASP A O 1
ATOM 688 N N . VAL A 1 86 ? 9.800 -18.007 -10.961 1.00 92.25 86 VAL A N 1
ATOM 689 C CA . VAL A 1 86 ? 10.432 -17.303 -12.083 1.00 92.25 86 VAL A CA 1
ATOM 690 C C . VAL A 1 86 ? 9.488 -17.187 -13.284 1.00 92.25 86 VAL A C 1
ATOM 692 O O . VAL A 1 86 ? 9.565 -16.202 -14.020 1.00 92.25 86 VAL A O 1
ATOM 695 N N . LYS A 1 87 ? 8.582 -18.151 -13.495 1.00 93.81 87 LYS A N 1
ATOM 696 C CA . LYS A 1 87 ? 7.653 -18.144 -14.637 1.00 93.81 87 LYS A CA 1
ATOM 697 C C . LYS A 1 87 ? 6.662 -16.994 -14.523 1.00 93.81 87 LYS A C 1
ATOM 699 O O . LYS A 1 87 ? 6.530 -16.214 -15.460 1.00 93.81 87 LYS A O 1
ATOM 704 N N . VAL A 1 88 ? 6.055 -16.833 -13.348 1.00 91.44 88 VAL A N 1
ATOM 705 C CA . VAL A 1 88 ? 5.107 -15.739 -13.082 1.00 91.44 88 VAL A CA 1
ATOM 706 C C . VAL A 1 88 ? 5.804 -14.379 -13.156 1.00 91.44 88 VAL A C 1
ATOM 708 O O . VAL A 1 88 ? 5.236 -13.410 -13.655 1.00 91.44 88 VAL A O 1
ATOM 711 N N . ALA A 1 89 ? 7.055 -14.288 -12.694 1.00 91.25 89 ALA A N 1
ATOM 712 C CA . ALA A 1 89 ? 7.828 -13.055 -12.813 1.00 91.25 89 ALA A CA 1
ATOM 713 C C . ALA A 1 89 ? 8.061 -12.655 -14.281 1.00 91.25 89 ALA A C 1
ATOM 715 O O . ALA A 1 89 ? 7.915 -11.481 -14.618 1.00 91.25 89 ALA A O 1
ATOM 716 N N . ARG A 1 90 ? 8.379 -13.620 -15.155 1.00 91.00 90 ARG A N 1
ATOM 717 C CA . ARG A 1 90 ? 8.528 -13.380 -16.601 1.00 91.00 90 ARG A CA 1
ATOM 718 C C . ARG A 1 90 ? 7.212 -12.955 -17.242 1.00 91.00 90 ARG A C 1
ATOM 720 O O . ARG A 1 90 ? 7.186 -11.942 -17.928 1.00 91.00 90 ARG A O 1
ATOM 727 N N . GLU A 1 91 ? 6.121 -13.651 -16.933 1.00 93.69 91 GLU A N 1
ATOM 728 C CA . GLU A 1 91 ? 4.793 -13.324 -17.463 1.00 93.69 91 GLU A CA 1
ATOM 729 C C . GLU A 1 91 ? 4.368 -11.885 -17.127 1.00 93.69 91 GLU A C 1
ATOM 731 O O . GLU A 1 91 ? 3.834 -11.178 -17.978 1.00 93.69 91 GLU A O 1
ATOM 736 N N . LYS A 1 92 ? 4.667 -11.407 -15.913 1.00 90.31 92 LYS A N 1
ATOM 737 C CA . LYS A 1 92 ? 4.385 -10.020 -15.509 1.00 90.31 92 LYS A CA 1
ATOM 738 C C . LYS A 1 92 ? 5.193 -8.984 -16.280 1.00 90.31 92 LYS A C 1
ATOM 740 O O . LYS A 1 92 ? 4.650 -7.942 -16.642 1.00 90.31 92 LYS A O 1
ATOM 745 N N . VAL A 1 93 ? 6.468 -9.264 -16.534 1.00 92.44 93 VAL A N 1
ATOM 746 C CA . VAL A 1 93 ? 7.319 -8.404 -17.367 1.00 92.44 93 VAL A CA 1
ATOM 747 C C . VAL A 1 93 ? 6.784 -8.381 -18.801 1.00 92.44 93 VAL A C 1
ATOM 749 O O . VAL A 1 93 ? 6.598 -7.308 -19.371 1.00 92.44 93 VAL A O 1
ATOM 752 N N . ASP A 1 94 ? 6.440 -9.539 -19.363 1.00 93.12 94 ASP A N 1
ATOM 753 C CA . ASP A 1 94 ? 5.868 -9.633 -20.710 1.00 93.12 94 ASP A CA 1
ATOM 754 C C . ASP A 1 94 ? 4.532 -8.885 -20.811 1.00 93.12 94 ASP A C 1
ATOM 756 O O . ASP A 1 94 ? 4.285 -8.151 -21.772 1.00 93.12 94 ASP A O 1
ATOM 760 N N . GLN A 1 95 ? 3.671 -9.018 -19.800 1.00 92.44 95 GLN A N 1
ATOM 761 C CA . GLN A 1 95 ? 2.418 -8.276 -19.707 1.00 92.44 95 GLN A CA 1
ATOM 762 C C . GLN A 1 95 ? 2.666 -6.764 -19.660 1.00 92.44 95 GLN A C 1
ATOM 764 O O . GLN A 1 95 ? 1.991 -6.023 -20.376 1.00 92.44 95 GLN A O 1
ATOM 769 N N . PHE A 1 96 ? 3.645 -6.311 -18.876 1.00 91.81 96 PHE A N 1
ATOM 770 C CA . PHE A 1 96 ? 4.015 -4.901 -18.772 1.00 91.81 96 PHE A CA 1
ATOM 771 C C . PHE A 1 96 ? 4.398 -4.314 -20.139 1.00 91.81 96 PHE A C 1
ATOM 773 O O . PHE A 1 96 ? 3.830 -3.303 -20.560 1.00 91.81 96 PHE A O 1
ATOM 780 N N . TRP A 1 97 ? 5.282 -4.985 -20.883 1.00 89.38 97 TRP A N 1
ATOM 781 C CA . TRP A 1 97 ? 5.701 -4.536 -22.216 1.00 89.38 97 TRP A CA 1
ATOM 782 C C . TRP A 1 97 ? 4.583 -4.607 -23.255 1.00 89.38 97 TRP A C 1
ATOM 784 O O . TRP A 1 97 ? 4.492 -3.741 -24.124 1.00 89.38 97 TRP A O 1
ATOM 794 N N . ARG A 1 98 ? 3.705 -5.613 -23.179 1.00 90.81 98 ARG A N 1
ATOM 795 C CA . ARG A 1 98 ? 2.539 -5.717 -24.070 1.00 90.81 98 ARG A CA 1
ATOM 796 C C . ARG A 1 98 ? 1.567 -4.557 -23.887 1.00 90.81 98 ARG A C 1
ATOM 798 O O . ARG A 1 98 ? 0.992 -4.111 -24.875 1.00 90.81 98 ARG A O 1
ATOM 805 N N . VAL A 1 99 ? 1.362 -4.093 -22.655 1.00 87.69 99 VAL A N 1
ATOM 806 C CA . VAL A 1 99 ? 0.494 -2.940 -22.372 1.00 87.69 99 VAL A CA 1
ATOM 807 C C . VAL A 1 99 ? 1.112 -1.653 -22.921 1.00 87.69 99 VAL A C 1
ATOM 809 O O . VAL A 1 99 ? 0.422 -0.930 -23.633 1.00 87.69 99 VAL A O 1
ATOM 812 N N . HIS A 1 100 ? 2.406 -1.414 -22.690 1.00 83.25 100 HIS A N 1
ATOM 813 C CA . HIS A 1 100 ? 3.090 -0.207 -23.178 1.00 83.25 100 HIS A CA 1
ATOM 814 C C . HIS A 1 100 ? 3.123 -0.137 -24.709 1.00 83.25 100 HIS A C 1
ATOM 816 O O . HIS A 1 100 ? 2.683 0.852 -25.280 1.00 83.25 100 HIS A O 1
ATOM 822 N N . LYS A 1 101 ? 3.475 -1.239 -25.391 1.00 82.75 101 LYS A N 1
ATOM 823 C CA . LYS A 1 101 ? 3.454 -1.300 -26.866 1.00 82.75 101 LYS A CA 1
ATOM 824 C C . LYS A 1 101 ? 2.083 -0.975 -27.466 1.00 82.75 101 LYS A C 1
ATOM 826 O O . LYS A 1 101 ? 2.002 -0.389 -28.540 1.00 82.75 101 LYS A O 1
ATOM 831 N N . LYS A 1 102 ? 0.998 -1.390 -26.803 1.00 76.44 102 LYS A N 1
ATOM 832 C CA . LYS A 1 102 ? -0.366 -1.070 -27.246 1.00 76.44 102 LYS A CA 1
ATOM 833 C C . LYS A 1 102 ? -0.713 0.396 -27.011 1.00 76.44 102 LYS A C 1
ATOM 835 O O . LYS A 1 102 ? -1.421 0.963 -27.834 1.00 76.44 102 LYS A O 1
ATOM 840 N N . ALA A 1 103 ? -0.261 0.991 -25.909 1.00 75.62 103 ALA A N 1
ATOM 841 C CA . ALA A 1 103 ? -0.469 2.410 -25.646 1.00 75.62 103 ALA A CA 1
ATOM 842 C C . ALA A 1 103 ? 0.220 3.266 -26.720 1.00 75.62 103 ALA A C 1
ATOM 844 O O . ALA A 1 103 ? -0.441 4.100 -27.334 1.00 75.62 103 ALA A O 1
ATOM 845 N N . ASP A 1 104 ? 1.482 2.965 -27.037 1.00 73.56 104 ASP A N 1
ATOM 846 C CA . ASP A 1 104 ? 2.253 3.686 -28.058 1.00 73.56 104 ASP A CA 1
ATOM 847 C C . ASP A 1 104 ? 1.586 3.601 -29.442 1.00 73.56 104 ASP A 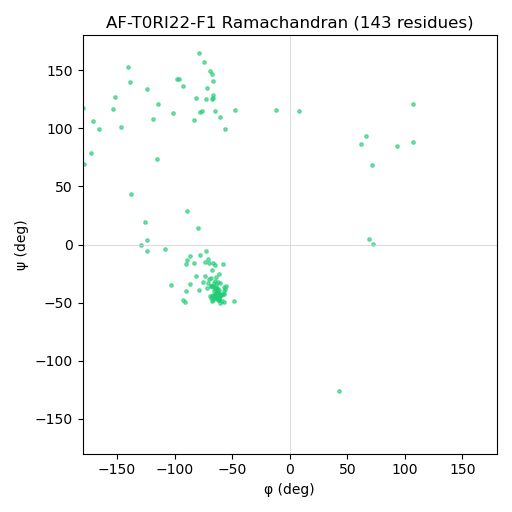C 1
ATOM 849 O O . ASP A 1 104 ? 1.418 4.612 -30.120 1.00 73.56 104 ASP A O 1
ATOM 853 N N . ALA A 1 105 ? 1.105 2.413 -29.832 1.00 71.69 105 ALA A N 1
ATOM 854 C CA . ALA A 1 105 ? 0.419 2.214 -31.110 1.00 71.69 105 ALA A CA 1
ATOM 855 C C . ALA A 1 105 ? -0.903 3.002 -31.236 1.00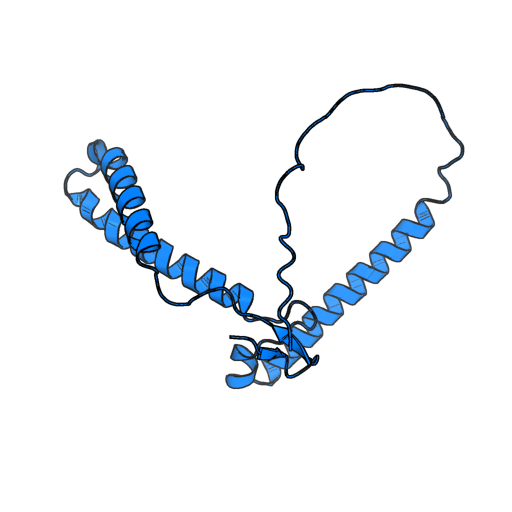 71.69 105 ALA A C 1
ATOM 857 O O . ALA A 1 105 ? -1.230 3.475 -32.322 1.00 71.69 105 ALA A O 1
ATOM 858 N N . ASN A 1 106 ? -1.659 3.166 -30.143 1.00 68.44 106 ASN A N 1
ATOM 859 C CA . ASN A 1 106 ? -2.902 3.950 -30.151 1.00 68.44 106 ASN A CA 1
ATOM 860 C C . ASN A 1 106 ? -2.639 5.465 -30.175 1.00 68.44 106 ASN A C 1
ATOM 862 O O . ASN A 1 106 ? -3.422 6.212 -30.759 1.00 68.44 106 ASN A O 1
ATOM 866 N N . VAL A 1 107 ? -1.545 5.930 -29.562 1.00 69.06 107 VAL A N 1
ATOM 867 C CA . VAL A 1 107 ? -1.147 7.347 -29.610 1.00 69.06 107 VAL A CA 1
ATOM 868 C C . VAL A 1 107 ? -0.751 7.744 -31.031 1.00 69.06 107 VAL A C 1
ATOM 870 O O . VAL A 1 107 ? -1.201 8.781 -31.514 1.00 69.06 107 VAL A O 1
ATOM 873 N N . SER A 1 108 ? 0.010 6.900 -31.736 1.00 63.00 108 SER A N 1
ATOM 874 C CA . SER A 1 108 ? 0.385 7.162 -33.131 1.00 63.00 108 SER A CA 1
ATOM 875 C C . SER A 1 108 ? -0.832 7.255 -34.060 1.00 63.00 108 SER A C 1
ATOM 877 O O . SER A 1 108 ? -0.889 8.147 -34.894 1.00 63.00 108 SER A O 1
ATOM 879 N N . GLN A 1 109 ? -1.852 6.413 -33.868 1.00 59.12 109 GLN A N 1
ATOM 880 C CA . GLN A 1 109 ? -3.067 6.448 -34.695 1.00 59.12 109 GLN A CA 1
ATOM 881 C C . GLN A 1 109 ? -3.953 7.683 -34.458 1.00 59.12 109 GLN A C 1
ATOM 883 O O . GLN A 1 109 ? -4.631 8.126 -35.380 1.00 59.12 109 GLN A O 1
ATOM 888 N N . ASN A 1 110 ? -3.949 8.257 -33.250 1.00 57.75 110 ASN A N 1
ATOM 889 C CA . ASN A 1 110 ? -4.688 9.493 -32.959 1.00 57.75 110 ASN A CA 1
ATOM 890 C C . ASN A 1 110 ? -3.942 10.761 -33.407 1.00 57.75 110 ASN A C 1
ATOM 892 O O . ASN A 1 110 ? -4.588 11.763 -33.707 1.00 57.75 110 ASN A O 1
ATOM 896 N N . ALA A 1 111 ? -2.608 10.730 -33.476 1.00 57.06 111 ALA A N 1
ATOM 897 C CA . ALA A 1 111 ? -1.811 11.865 -33.945 1.00 57.06 111 ALA A CA 1
ATOM 898 C C . ALA A 1 111 ? -2.004 12.133 -35.450 1.00 57.06 111 ALA A C 1
ATOM 900 O O . ALA A 1 111 ? -2.104 13.288 -35.863 1.00 57.06 111 ALA A O 1
ATOM 901 N N . ASP A 1 112 ? -2.165 11.080 -36.254 1.00 55.62 112 ASP A N 1
ATOM 902 C CA . ASP A 1 112 ? -2.377 11.197 -37.704 1.00 55.62 112 ASP A CA 1
ATOM 903 C C . ASP A 1 112 ? -3.793 11.698 -38.074 1.00 55.62 112 ASP A C 1
ATOM 905 O O . ASP A 1 112 ? -4.024 12.148 -39.195 1.00 55.62 112 ASP A O 1
ATOM 909 N N . GLY A 1 113 ? -4.746 11.667 -37.132 1.00 51.00 113 GLY A N 1
ATOM 910 C CA . GLY A 1 113 ? -6.112 12.182 -37.308 1.00 51.00 113 GLY A CA 1
ATOM 911 C C . GLY A 1 113 ? -6.303 13.659 -36.937 1.00 51.00 113 GLY A C 1
ATOM 912 O O . GLY A 1 113 ? -7.329 14.241 -37.283 1.00 51.00 113 GLY A O 1
ATOM 913 N N . ALA A 1 114 ? -5.336 14.280 -36.251 1.00 50.59 114 ALA A N 1
ATOM 914 C CA . ALA A 1 114 ? -5.434 15.669 -35.790 1.00 50.59 114 ALA A CA 1
ATOM 915 C C . ALA A 1 114 ? -4.897 16.699 -36.806 1.00 50.59 114 ALA A C 1
ATOM 917 O O . ALA A 1 114 ? -5.250 17.870 -36.734 1.00 50.59 114 ALA A O 1
ATOM 918 N N . HIS A 1 115 ? -4.117 16.278 -37.809 1.00 46.72 115 HIS A N 1
ATOM 919 C CA . HIS A 1 115 ? -3.510 17.177 -38.807 1.00 46.72 115 HIS A CA 1
ATOM 920 C C . HIS A 1 115 ? -4.480 17.611 -39.938 1.00 46.72 115 HIS A C 1
ATOM 922 O O . HIS A 1 115 ? -4.067 18.141 -40.970 1.00 46.72 115 HIS A O 1
ATOM 928 N N . MET A 1 116 ? -5.790 17.395 -39.778 1.00 48.06 116 MET A N 1
ATOM 929 C CA . MET A 1 116 ? -6.807 17.759 -40.777 1.00 48.06 116 MET A CA 1
ATOM 930 C C . MET A 1 116 ? -7.935 18.640 -40.208 1.00 48.06 116 MET A C 1
ATOM 932 O O . MET A 1 116 ? -9.002 18.727 -40.810 1.00 48.06 116 MET A O 1
ATOM 936 N N . ALA A 1 117 ? -7.701 19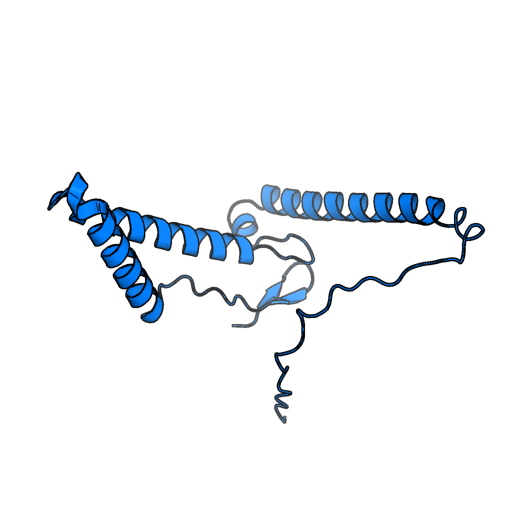.300 -39.064 1.00 48.44 117 ALA A N 1
ATOM 937 C CA . ALA A 1 117 ? -8.667 20.195 -38.414 1.00 48.44 117 ALA A CA 1
ATOM 938 C C . ALA A 1 117 ? -8.162 21.637 -38.162 1.00 48.44 117 ALA A C 1
ATOM 940 O O . ALA A 1 117 ? -8.920 22.445 -37.639 1.00 48.44 117 ALA A O 1
ATOM 941 N N . ASP A 1 118 ? -6.950 22.008 -38.594 1.00 46.06 118 ASP A N 1
ATOM 942 C CA . ASP A 1 118 ? -6.359 23.343 -38.339 1.00 46.06 118 ASP A CA 1
ATOM 943 C C . ASP A 1 118 ? -6.689 24.407 -39.407 1.00 46.06 118 ASP A C 1
ATOM 945 O O . ASP A 1 118 ? -5.928 25.342 -39.647 1.00 46.06 118 ASP A O 1
ATOM 949 N N . HIS A 1 119 ? -7.842 24.300 -40.071 1.00 48.38 119 HIS A N 1
ATOM 950 C CA . HIS A 1 119 ? -8.293 25.326 -41.019 1.00 48.38 119 HIS A CA 1
ATOM 951 C C . HIS A 1 119 ? -9.787 25.646 -40.889 1.00 48.38 119 HIS A C 1
ATOM 953 O O . HIS A 1 119 ? -10.495 25.791 -41.882 1.00 48.38 119 HIS A O 1
ATOM 959 N N . ALA A 1 120 ? -10.289 25.787 -39.662 1.00 47.84 120 ALA A N 1
ATOM 960 C CA . ALA A 1 120 ? -11.537 26.509 -39.434 1.00 47.84 120 ALA A CA 1
ATOM 961 C C . ALA A 1 120 ? -11.579 27.141 -38.036 1.00 47.84 120 ALA A C 1
ATOM 963 O O . ALA A 1 120 ? -11.435 26.463 -37.026 1.00 47.84 120 ALA A O 1
ATOM 964 N N . SER A 1 121 ? -11.861 28.445 -38.022 1.00 43.72 121 SER A N 1
ATOM 965 C CA . SER A 1 121 ? -12.325 29.254 -36.887 1.00 43.72 121 SER A CA 1
ATOM 966 C C . SER A 1 121 ? -11.336 29.562 -35.760 1.00 43.72 121 SER A C 1
ATOM 968 O O . SER A 1 121 ? -11.524 29.222 -34.598 1.00 43.72 121 SER A O 1
ATOM 970 N N . GLU A 1 122 ? -10.356 30.384 -36.114 1.00 50.44 122 GLU A N 1
ATOM 971 C CA . GLU A 1 122 ? -9.975 31.548 -35.316 1.00 50.44 122 GLU A CA 1
ATOM 972 C C . GLU A 1 122 ? -11.224 32.430 -35.121 1.00 50.44 122 GLU A C 1
ATOM 974 O O . GLU A 1 122 ? -11.633 33.086 -36.067 1.00 50.44 122 GLU A O 1
ATOM 979 N N . PHE A 1 123 ? -11.906 32.356 -33.970 1.00 45.06 123 PHE A N 1
ATOM 980 C CA . PHE A 1 123 ? -12.700 33.445 -33.367 1.00 45.06 123 PHE A CA 1
ATOM 981 C C . PHE A 1 123 ? -13.327 32.983 -32.035 1.00 45.06 123 PHE A C 1
ATOM 983 O O . PHE A 1 123 ? -14.213 32.134 -32.028 1.00 45.06 123 PHE A O 1
ATOM 990 N N . GLY A 1 124 ? -12.941 33.631 -30.930 1.00 35.81 124 GLY A N 1
ATOM 991 C CA . GLY A 1 124 ? -13.869 33.924 -29.830 1.00 35.81 124 GLY A CA 1
ATOM 992 C C . GLY A 1 124 ? -13.743 33.133 -28.520 1.00 35.81 124 GLY A C 1
ATOM 993 O O . GLY A 1 124 ? -13.974 31.937 -28.469 1.00 35.81 124 GLY A O 1
ATOM 994 N N . GLU A 1 125 ? -13.519 33.906 -27.451 1.00 41.41 125 GLU A N 1
ATOM 995 C CA . GLU A 1 125 ? -13.979 33.694 -26.065 1.00 41.41 125 GLU A CA 1
ATOM 996 C C . GLU A 1 125 ? -13.078 32.950 -25.060 1.00 41.41 125 GLU A C 1
ATOM 998 O O . GLU A 1 125 ? -13.225 31.784 -24.715 1.00 41.41 125 GLU A O 1
ATOM 1003 N N . HIS A 1 126 ? -12.191 33.763 -24.475 1.00 45.66 126 HIS A N 1
ATOM 1004 C CA . HIS A 1 126 ? -12.015 33.949 -23.029 1.00 45.66 126 HIS A CA 1
ATOM 1005 C C . HIS A 1 126 ? -13.120 33.351 -22.124 1.00 45.66 126 HIS A C 1
ATOM 1007 O O . HIS A 1 126 ? -14.228 33.878 -22.060 1.00 45.66 126 HIS A O 1
ATOM 1013 N N . THR A 1 127 ? -12.770 32.367 -21.291 1.00 40.69 127 THR A N 1
ATOM 1014 C CA . THR A 1 127 ? -13.252 32.222 -19.894 1.00 40.69 127 THR A CA 1
ATOM 1015 C C . THR A 1 127 ? -12.355 31.198 -19.182 1.00 40.69 127 THR A C 1
ATOM 1017 O O . THR A 1 127 ? -12.315 30.027 -19.527 1.00 40.69 127 THR A O 1
ATOM 1020 N N . GLN A 1 128 ? -11.386 31.659 -18.390 1.00 46.69 128 GLN A N 1
ATOM 1021 C CA . GLN A 1 128 ? -11.463 31.692 -16.924 1.00 46.69 128 GLN A CA 1
ATOM 1022 C C . GLN A 1 128 ? -11.604 30.299 -16.275 1.00 46.69 128 GLN A C 1
ATOM 1024 O O . GLN A 1 128 ? -12.700 29.881 -15.932 1.00 46.69 128 GLN A O 1
ATOM 1029 N N . TYR A 1 129 ? -10.476 29.631 -16.018 1.00 41.16 129 TYR A N 1
ATOM 1030 C CA . TYR A 1 129 ? -10.291 28.871 -14.777 1.00 41.16 129 TYR A CA 1
ATOM 1031 C C . TYR A 1 129 ? -8.820 28.945 -14.372 1.00 41.16 129 TYR A C 1
ATOM 1033 O O . TYR A 1 129 ? -7.934 28.335 -14.970 1.00 41.16 129 TYR A O 1
ATOM 1041 N N . SER A 1 130 ? -8.583 29.823 -13.409 1.00 42.06 130 SER A N 1
ATOM 1042 C CA . SER A 1 130 ? -7.323 30.049 -12.738 1.00 42.06 130 SER A CA 1
ATOM 1043 C C . SER A 1 130 ? -7.062 28.982 -11.674 1.00 42.06 130 SER A C 1
ATOM 1045 O O . SER A 1 130 ? -7.967 28.275 -11.237 1.00 42.06 130 SER A O 1
ATOM 1047 N N . GLU A 1 131 ? -5.796 28.949 -11.251 1.00 48.00 131 GLU A N 1
ATOM 1048 C CA . GLU A 1 131 ? -5.344 28.538 -9.918 1.00 48.00 131 GLU A CA 1
ATOM 1049 C C . GLU A 1 131 ? -5.557 27.076 -9.533 1.00 48.00 131 GLU A C 1
ATOM 1051 O O . GLU A 1 131 ? -6.572 26.758 -8.952 1.00 48.00 131 GLU A O 1
ATOM 1056 N N . PHE A 1 132 ? -4.552 26.217 -9.751 1.00 44.94 132 PHE A N 1
ATOM 1057 C CA . PHE A 1 132 ? -4.044 25.248 -8.756 1.00 44.94 132 PHE A CA 1
ATOM 1058 C C . PHE A 1 132 ? -2.778 24.563 -9.304 1.00 44.94 132 PHE A C 1
ATOM 1060 O O . PHE A 1 132 ? -2.849 23.445 -9.798 1.00 44.94 132 PHE A O 1
ATOM 1067 N N . ALA A 1 133 ? -1.622 25.234 -9.241 1.00 42.50 133 ALA A N 1
ATOM 1068 C CA . ALA A 1 133 ? -0.299 24.591 -9.135 1.00 42.50 133 ALA A CA 1
ATOM 1069 C C . ALA A 1 133 ? 0.807 25.657 -9.057 1.00 42.50 133 ALA A C 1
ATOM 1071 O O . ALA A 1 133 ? 1.608 25.821 -9.974 1.00 42.50 133 ALA A O 1
ATOM 1072 N N . ASN A 1 134 ? 0.864 26.394 -7.948 1.00 43.12 134 ASN A N 1
ATOM 1073 C CA . ASN A 1 134 ? 2.123 26.980 -7.506 1.00 43.12 134 ASN A CA 1
ATOM 1074 C C . ASN A 1 134 ? 2.391 26.516 -6.075 1.00 43.12 134 ASN A C 1
ATOM 1076 O O . ASN A 1 134 ? 1.500 26.564 -5.230 1.00 43.12 134 ASN A O 1
ATOM 1080 N N . GLY A 1 135 ? 3.627 26.090 -5.835 1.00 34.44 135 GLY A N 1
ATOM 1081 C CA . GLY A 1 135 ? 4.160 25.805 -4.513 1.00 34.44 135 GLY A CA 1
ATOM 1082 C C . GLY A 1 135 ? 4.325 24.319 -4.226 1.00 34.44 135 GLY A C 1
ATOM 1083 O O . GLY A 1 135 ? 3.469 23.717 -3.594 1.00 34.44 135 GLY A O 1
ATOM 1084 N N . GLN A 1 136 ? 5.478 23.753 -4.586 1.00 43.69 136 GLN A N 1
ATOM 1085 C CA . GLN A 1 136 ? 6.521 23.541 -3.576 1.00 43.69 136 GLN A CA 1
ATOM 1086 C C . GLN A 1 136 ? 7.845 23.085 -4.212 1.00 43.69 136 GLN A C 1
ATOM 1088 O O . GLN A 1 136 ? 7.992 21.965 -4.687 1.00 43.69 136 GLN A O 1
ATOM 1093 N N . ASN A 1 137 ? 8.771 24.049 -4.227 1.00 39.69 137 ASN A N 1
ATOM 1094 C CA . ASN A 1 137 ? 10.226 23.965 -4.087 1.00 39.69 137 ASN A CA 1
ATOM 1095 C C . ASN A 1 137 ? 10.868 22.566 -4.078 1.00 39.69 137 ASN A C 1
ATOM 1097 O O . ASN A 1 137 ? 10.745 21.817 -3.111 1.00 39.69 137 ASN A O 1
ATOM 1101 N N . TYR A 1 138 ? 11.671 22.304 -5.111 1.00 42.66 138 TYR A N 1
ATOM 1102 C CA . TYR A 1 138 ? 12.823 21.413 -5.030 1.00 42.66 138 TYR A CA 1
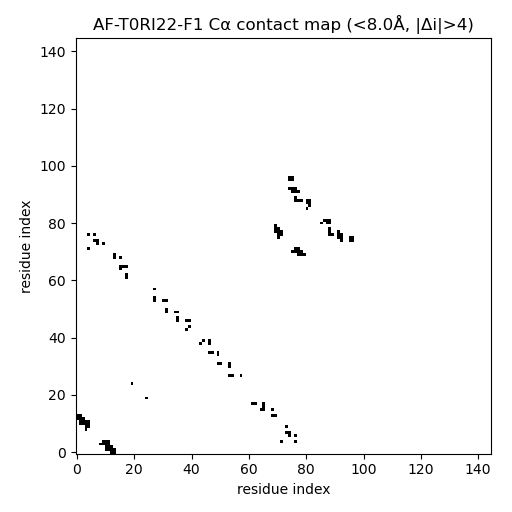ATOM 1103 C C . TYR A 1 138 ? 13.995 22.227 -4.474 1.00 42.66 138 TYR A C 1
ATOM 1105 O O . TYR A 1 138 ? 14.522 23.097 -5.166 1.00 42.66 138 TYR A O 1
ATOM 1113 N N . GLU A 1 139 ? 14.374 21.973 -3.222 1.00 45.59 139 GLU A N 1
ATOM 1114 C CA . GLU A 1 139 ? 15.663 22.422 -2.704 1.00 45.59 139 GLU A CA 1
ATOM 1115 C C . GLU A 1 139 ? 16.764 21.512 -3.257 1.00 45.59 139 GLU A C 1
ATOM 1117 O O . GLU A 1 139 ? 16.813 20.306 -3.006 1.00 45.59 139 GLU A O 1
ATOM 1122 N N . ASP A 1 140 ? 17.610 22.146 -4.061 1.00 44.22 140 ASP A N 1
ATOM 1123 C CA . ASP A 1 140 ? 18.907 21.702 -4.543 1.00 44.22 140 ASP A CA 1
ATOM 1124 C C . ASP A 1 140 ? 19.844 21.459 -3.348 1.00 44.22 140 ASP A C 1
ATOM 1126 O O . ASP A 1 140 ? 20.230 22.379 -2.627 1.00 44.22 140 ASP A O 1
ATOM 1130 N N . GLY A 1 141 ? 20.149 20.187 -3.100 1.00 45.25 141 GLY A N 1
ATOM 1131 C CA . GLY A 1 141 ? 21.031 19.729 -2.035 1.00 45.25 141 GLY A CA 1
ATOM 1132 C C . GLY A 1 141 ? 22.273 19.078 -2.620 1.00 45.25 141 GLY A C 1
ATOM 1133 O O . GLY A 1 141 ? 22.416 17.858 -2.584 1.00 45.25 141 GLY A O 1
ATOM 1134 N N . SER A 1 142 ? 23.165 19.905 -3.158 1.00 45.62 142 SER A N 1
ATOM 1135 C CA . SER A 1 142 ? 24.540 19.568 -3.517 1.00 45.62 142 SER A CA 1
ATOM 1136 C C . SER A 1 142 ? 25.253 18.809 -2.386 1.00 45.62 142 SER A C 1
ATOM 1138 O O . SER A 1 142 ? 25.510 19.376 -1.321 1.00 45.62 142 SER A O 1
ATOM 1140 N N . ILE A 1 143 ? 25.633 17.552 -2.623 1.00 47.41 143 ILE A N 1
ATOM 1141 C CA . ILE A 1 143 ? 26.638 16.856 -1.812 1.00 47.41 143 ILE A CA 1
ATOM 1142 C C . ILE A 1 143 ? 27.948 16.884 -2.596 1.00 47.41 143 ILE A C 1
ATOM 1144 O O . ILE A 1 143 ? 28.061 16.315 -3.680 1.00 47.41 143 ILE A O 1
ATOM 1148 N N . ASN A 1 144 ? 28.905 17.621 -2.034 1.00 41.38 144 ASN A N 1
ATOM 1149 C CA . ASN A 1 144 ? 30.304 17.632 -2.434 1.00 41.38 144 ASN A CA 1
ATOM 1150 C C . ASN A 1 144 ? 30.966 16.282 -2.104 1.00 41.38 144 ASN A C 1
ATOM 1152 O O . ASN A 1 144 ? 30.601 15.654 -1.112 1.00 41.38 144 ASN A O 1
ATOM 1156 N N . TYR A 1 145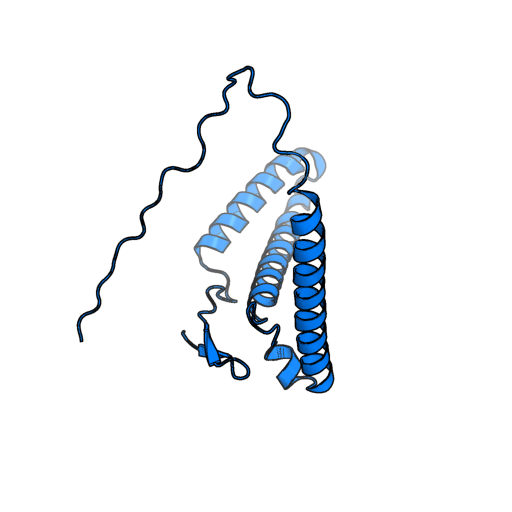 ? 31.914 15.919 -2.975 1.00 52.56 145 TYR A N 1
ATOM 1157 C CA . TYR A 1 145 ? 32.819 14.759 -3.009 1.00 52.56 145 TYR A CA 1
ATOM 1158 C C . TYR A 1 145 ? 33.123 14.040 -1.689 1.00 52.56 145 TYR A C 1
ATOM 1160 O O . TYR A 1 145 ? 33.495 14.717 -0.704 1.00 52.56 145 TYR A O 1
#

Solvent-accessible surface area (backbone atoms only — not comparable to full-atom values): 9150 Å² total; per-residue (Å²): 110,79,46,61,40,93,86,80,64,48,79,42,67,74,78,72,67,95,63,85,50,74,68,51,54,53,52,54,50,54,51,36,51,53,51,33,62,71,41,32,92,81,43,51,82,62,36,65,57,47,47,59,52,53,49,52,50,51,55,49,51,52,54,50,53,44,60,66,65,58,42,36,93,90,61,34,47,31,67,75,39,44,76,74,39,57,65,62,24,49,52,42,24,54,51,42,54,53,53,50,56,51,51,55,55,53,52,56,62,54,58,73,65,57,81,79,63,89,85,72,77,95,75,88,80,91,77,92,83,78,90,91,88,82,86,82,84,83,81,86,77,86,79,79,135

Radius of gyration: 24.76 Å; Cα contacts (8 Å, |Δi|>4): 77; chains: 1; bounding box: 58×52×66 Å

pLDDT: mean 75.8, std 18.55, range [34.44, 93.81]

Foldseek 3Di:
DWDADPPPRDIDDQPQDLDDDPVNVVVLVVVLVVQLVVCCVPQPPNSVVSSVVSVVVSNVVSVVVSVVRQADPVQRAHPVCCVVPVVVRVVRSVVSVVVVVVVVVVVVVVVVVVPPPPPDDPDDDDDDDDDDDDDDDDDDDDDDD